Protein AF-A0A0P0Y8Q2-F1 (afdb_monomer)

Organism: Oryza sativa subsp. japonica (NCBI:txid39947)

Solvent-accessible surface area (backbone atoms only — not comparable to full-atom values): 4572 Å² total; per-residue (Å²): 114,68,70,59,54,52,48,29,67,74,70,75,44,87,78,91,83,81,87,76,52,68,68,61,52,47,66,76,41,73,89,67,85,83,88,76,77,82,48,98,90,54,77,62,63,66,78,76,42,70,84,63,83,74,82,50,67,74,68,57,56,60,76,80,113

Foldseek 3Di:
DVLQVLLCVLVVDDDDDDDDDPVRVCVVCPPDDDDDDQDPPGDDPCVVCVVDDDDDPSNVSNVVD

Sequence (65 aa):
NELIAMWEKLSGKSLTKFHIQGDEFLASMKGCLTNFDIGDYGAEATLLYPDVQYTRINEFLKRYL

Mean predicted aligned error: 6.66 Å

Structure (mmCIF, N/CA/C/O backbone):
data_AF-A0A0P0Y8Q2-F1
#
_entry.id   AF-A0A0P0Y8Q2-F1
#
loop_
_atom_site.group_PDB
_atom_site.id
_atom_site.type_symbol
_atom_site.label_atom_id
_atom_site.label_alt_id
_atom_site.label_comp_id
_atom_site.label_asym_id
_atom_site.label_entity_id
_atom_site.label_seq_id
_atom_site.pdbx_PDB_ins_code
_atom_site.Cartn_x
_atom_site.Cartn_y
_atom_site.Cartn_z
_atom_site.occupancy
_atom_site.B_iso_or_equiv
_atom_site.auth_seq_id
_atom_site.auth_comp_id
_atom_site.auth_asym_id
_atom_site.auth_atom_id
_atom_site.pdbx_PDB_model_num
ATOM 1 N N . ASN A 1 1 ? -4.297 6.321 1.757 1.00 81.69 1 ASN A N 1
ATOM 2 C CA . ASN A 1 1 ? -5.157 5.624 2.750 1.00 81.69 1 ASN A CA 1
ATOM 3 C C . ASN A 1 1 ? -5.654 4.241 2.318 1.00 81.69 1 ASN A C 1
ATOM 5 O O . ASN A 1 1 ? -6.240 3.551 3.144 1.00 81.69 1 ASN A O 1
ATOM 9 N N . GLU A 1 2 ? -5.408 3.796 1.083 1.00 91.44 2 GLU A N 1
ATOM 10 C CA . GLU A 1 2 ? -5.952 2.534 0.552 1.00 91.44 2 GLU A CA 1
ATOM 11 C C . GLU A 1 2 ? -5.460 1.280 1.292 1.00 91.44 2 GLU A C 1
ATOM 13 O O . GLU A 1 2 ? -6.267 0.421 1.635 1.00 91.44 2 GLU A O 1
ATOM 18 N N . LEU A 1 3 ? -4.164 1.201 1.628 1.00 92.38 3 LEU A N 1
ATOM 19 C CA . LEU A 1 3 ? -3.599 0.072 2.384 1.00 92.38 3 LEU A CA 1
ATOM 20 C C . LEU A 1 3 ? -4.247 -0.098 3.765 1.00 92.38 3 LEU A C 1
ATOM 22 O O . LEU A 1 3 ? -4.584 -1.210 4.165 1.00 92.38 3 LEU A O 1
ATOM 26 N N . ILE A 1 4 ? -4.459 1.017 4.466 1.00 92.19 4 ILE A N 1
ATOM 27 C CA . ILE A 1 4 ? -5.104 1.036 5.782 1.00 92.19 4 ILE A CA 1
ATOM 28 C C . ILE A 1 4 ? -6.543 0.526 5.655 1.00 92.19 4 ILE A C 1
ATOM 30 O O . ILE A 1 4 ? -6.944 -0.353 6.409 1.00 92.19 4 ILE A O 1
ATOM 34 N N . ALA A 1 5 ? -7.291 1.011 4.659 1.00 92.88 5 ALA A N 1
ATOM 35 C CA . ALA A 1 5 ? -8.660 0.561 4.416 1.00 92.88 5 ALA A CA 1
ATOM 36 C C . ALA A 1 5 ? -8.733 -0.942 4.084 1.00 92.88 5 ALA A C 1
ATOM 38 O O . ALA A 1 5 ? -9.621 -1.642 4.573 1.00 92.88 5 ALA A O 1
ATOM 39 N N . MET A 1 6 ? -7.785 -1.463 3.293 1.00 92.81 6 MET A N 1
ATOM 40 C CA . MET A 1 6 ? -7.684 -2.903 3.028 1.00 92.81 6 MET A CA 1
ATOM 41 C C . MET A 1 6 ? -7.438 -3.703 4.313 1.00 92.81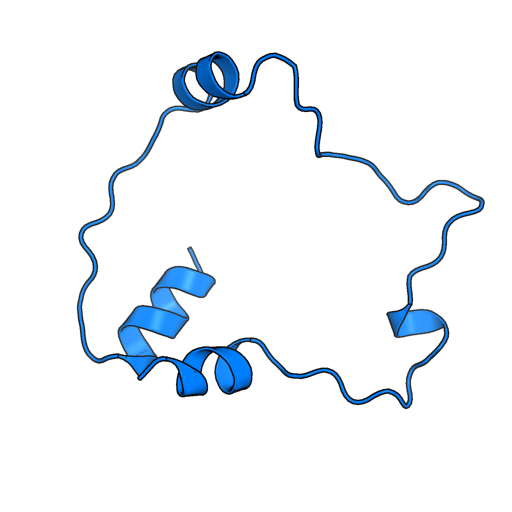 6 MET A C 1
ATOM 43 O O . MET A 1 6 ? -8.103 -4.714 4.532 1.00 92.81 6 MET A O 1
ATOM 47 N N . TRP A 1 7 ? -6.518 -3.254 5.170 1.00 94.44 7 TRP A N 1
ATOM 48 C CA . TRP A 1 7 ? -6.206 -3.934 6.427 1.00 94.44 7 TRP A CA 1
ATOM 49 C C . TRP A 1 7 ? -7.365 -3.901 7.431 1.00 94.44 7 TRP A C 1
ATOM 51 O O . TRP A 1 7 ? -7.666 -4.921 8.046 1.00 94.44 7 TRP A O 1
ATOM 61 N N . GLU A 1 8 ? -8.050 -2.767 7.588 1.00 94.25 8 GLU A N 1
ATOM 62 C CA . GLU A 1 8 ? -9.228 -2.655 8.465 1.00 94.25 8 GLU A CA 1
ATOM 63 C C . GLU A 1 8 ? -10.347 -3.601 8.006 1.00 94.25 8 GLU A C 1
ATOM 65 O O . GLU A 1 8 ? -10.922 -4.326 8.817 1.00 94.25 8 GLU A O 1
ATOM 70 N N . LYS A 1 9 ? -10.588 -3.683 6.687 1.00 93.81 9 LYS A N 1
ATOM 71 C CA . LYS A 1 9 ? -11.552 -4.629 6.104 1.00 93.81 9 LYS A CA 1
ATOM 72 C C . LYS A 1 9 ? -11.175 -6.087 6.373 1.00 93.81 9 LYS A C 1
ATOM 74 O O . LYS A 1 9 ? -12.057 -6.890 6.656 1.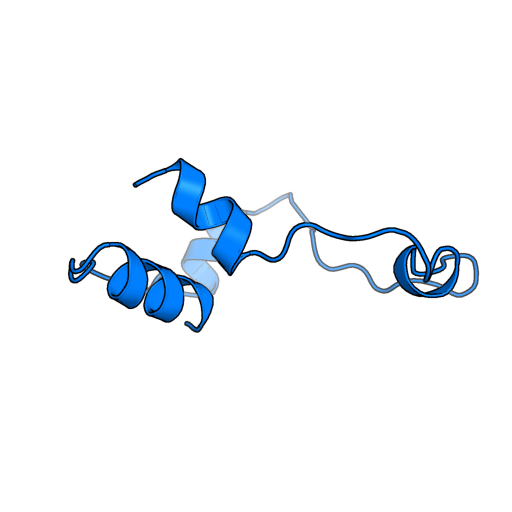00 93.81 9 LYS A O 1
ATOM 79 N N . LEU A 1 10 ? -9.895 -6.440 6.245 1.00 93.31 10 LEU A N 1
ATOM 80 C CA . LEU A 1 10 ? -9.432 -7.816 6.434 1.00 93.31 10 LEU A CA 1
ATOM 81 C C . LEU A 1 10 ? -9.390 -8.226 7.915 1.00 93.31 10 LEU A C 1
ATOM 83 O O . LEU A 1 10 ? -9.766 -9.343 8.247 1.00 93.31 10 LEU A O 1
ATOM 87 N N . SER A 1 11 ? -8.953 -7.329 8.799 1.00 91.69 11 SER A N 1
ATOM 88 C CA . SER A 1 11 ? -8.811 -7.602 10.236 1.00 91.69 11 SER A CA 1
ATOM 89 C C . SER A 1 11 ? -10.108 -7.439 11.032 1.00 91.69 11 SER A C 1
ATOM 91 O O . SER A 1 11 ? -10.173 -7.884 12.178 1.00 91.69 11 SER A O 1
ATOM 93 N N . GLY A 1 12 ? -11.120 -6.772 10.464 1.00 93.81 12 GLY A N 1
ATOM 94 C CA . GLY A 1 12 ? -12.367 -6.428 11.154 1.00 93.81 12 GLY A CA 1
ATOM 95 C C . GLY A 1 12 ? -12.188 -5.402 1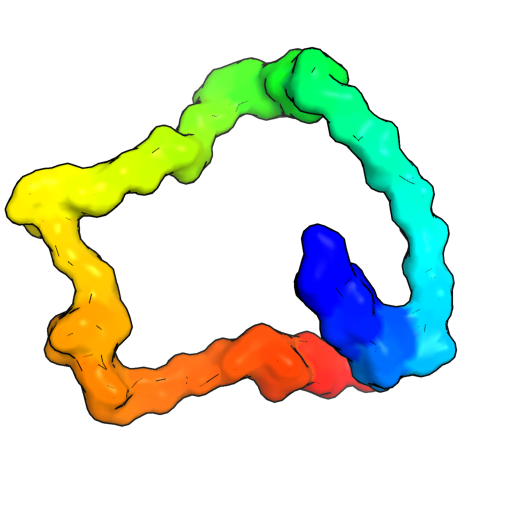2.278 1.00 93.81 12 GLY A C 1
ATOM 96 O O . GLY A 1 12 ? -13.082 -5.235 13.105 1.00 93.81 12 GLY A O 1
ATOM 97 N N . LYS A 1 13 ? -11.030 -4.734 12.343 1.00 92.19 13 LYS A N 1
ATOM 98 C CA . LYS A 1 13 ? -10.677 -3.760 13.381 1.00 92.19 13 LYS A CA 1
ATOM 99 C C . LYS A 1 13 ? -10.582 -2.366 12.781 1.00 92.19 13 LYS A C 1
ATOM 101 O O . LYS A 1 13 ? -10.077 -2.199 11.674 1.00 92.19 13 LYS A O 1
ATOM 106 N N . SER A 1 14 ? -10.987 -1.368 13.556 1.00 92.25 14 SER A N 1
ATOM 107 C CA . SER A 1 14 ? -10.732 0.038 13.240 1.00 92.25 14 SER A CA 1
ATOM 108 C C . SER A 1 14 ? -9.399 0.461 13.847 1.00 92.25 14 SER A C 1
ATOM 110 O O . SER A 1 14 ? -9.172 0.265 15.042 1.00 92.25 14 SER A O 1
ATOM 112 N N . LEU A 1 15 ? -8.514 1.033 13.034 1.00 93.12 15 LEU A N 1
ATOM 113 C CA . LEU A 1 15 ? -7.226 1.546 13.486 1.00 93.12 15 LEU A CA 1
ATOM 114 C C . LEU A 1 15 ? -7.370 3.014 13.897 1.00 93.12 15 LEU A C 1
ATOM 116 O O . LEU A 1 15 ? -7.957 3.821 13.174 1.00 93.12 15 LEU A O 1
ATOM 120 N N . THR A 1 16 ? -6.774 3.386 15.028 1.00 93.75 16 THR A N 1
ATOM 121 C CA . THR A 1 16 ? -6.619 4.798 15.396 1.00 9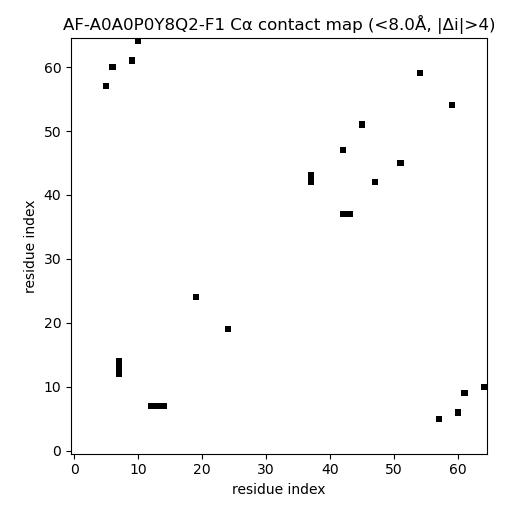3.75 16 THR A CA 1
ATOM 122 C C . THR A 1 16 ? -5.523 5.416 14.530 1.00 93.75 16 THR A C 1
ATOM 124 O O . THR A 1 16 ? -4.385 4.949 14.538 1.00 93.75 16 THR A O 1
ATOM 127 N N . LYS A 1 17 ? -5.868 6.452 13.760 1.00 93.12 17 LYS A N 1
ATOM 128 C CA . LYS A 1 17 ? -4.978 7.092 12.782 1.00 93.12 17 LYS A CA 1
ATOM 129 C C . LYS A 1 17 ? -4.541 8.449 13.320 1.00 93.12 17 LYS A C 1
ATOM 131 O O . LYS A 1 17 ? -5.383 9.239 13.736 1.00 93.12 17 LYS A O 1
ATOM 136 N N . PHE A 1 18 ? -3.246 8.729 13.254 1.00 91.88 18 PHE A N 1
ATOM 137 C CA . PHE A 1 18 ? -2.685 10.045 13.544 1.00 91.88 18 PHE A CA 1
ATOM 138 C C . PHE A 1 18 ? -2.041 10.577 12.269 1.00 91.88 18 PHE A C 1
ATOM 140 O O . PHE A 1 18 ? -1.373 9.834 11.551 1.00 91.88 18 PHE A O 1
ATOM 147 N N . HIS A 1 19 ? -2.287 11.846 11.963 1.00 89.81 19 HIS A N 1
ATOM 148 C CA . HIS A 1 19 ? -1.695 12.504 10.809 1.00 89.81 19 HIS A CA 1
ATOM 149 C 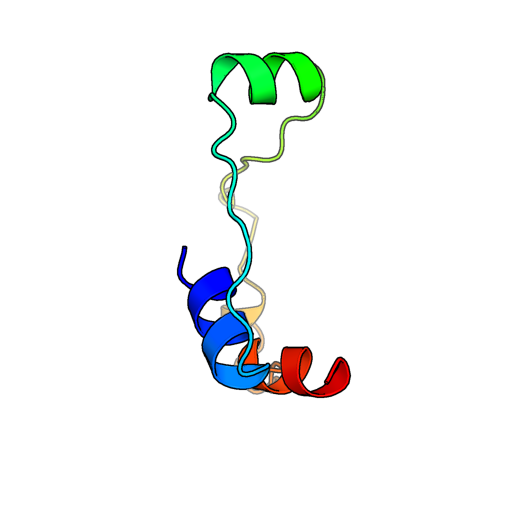C . HIS A 1 19 ? -0.429 13.232 11.249 1.00 89.81 19 HIS A C 1
ATOM 151 O O . HIS A 1 19 ? -0.489 14.074 12.141 1.00 89.81 19 HIS A O 1
ATOM 157 N N . ILE A 1 20 ? 0.692 12.929 10.603 1.00 89.75 20 ILE A N 1
ATOM 158 C CA . ILE A 1 20 ? 1.963 13.620 10.826 1.00 89.75 20 ILE A CA 1
ATOM 159 C C . ILE A 1 20 ? 2.097 14.697 9.751 1.00 89.75 20 ILE A C 1
ATOM 161 O O . ILE A 1 20 ? 1.839 14.443 8.574 1.00 89.75 20 ILE A O 1
ATOM 165 N N . GLN A 1 21 ? 2.448 15.916 10.157 1.00 91.56 21 GLN A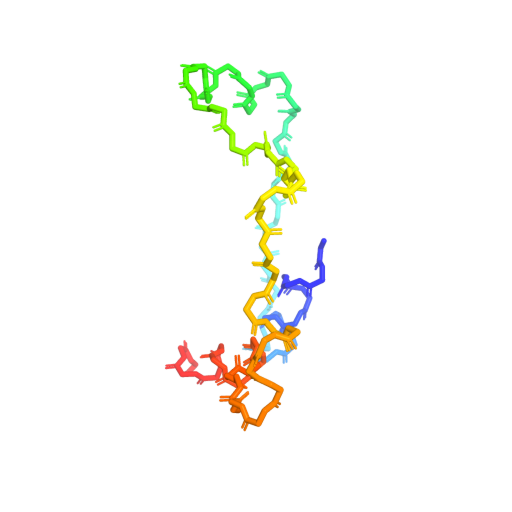 N 1
ATOM 166 C CA . GLN A 1 21 ? 2.668 17.026 9.228 1.00 91.56 21 GLN A CA 1
ATOM 167 C C . GLN A 1 21 ? 3.911 16.769 8.368 1.00 91.56 21 GLN A C 1
ATOM 169 O O . GLN A 1 21 ? 4.879 16.167 8.831 1.00 91.56 21 GLN A O 1
ATOM 174 N N . GLY A 1 22 ? 3.907 17.265 7.126 1.00 86.12 22 GLY A N 1
ATOM 175 C CA . GLY A 1 22 ? 5.036 17.097 6.205 1.00 86.12 22 GLY A CA 1
ATOM 176 C C . GLY A 1 22 ? 6.352 17.612 6.794 1.00 86.12 22 GLY A C 1
ATOM 177 O O . GLY A 1 22 ? 7.353 16.907 6.745 1.00 86.12 22 GLY A O 1
ATOM 178 N N . ASP A 1 23 ? 6.334 18.780 7.436 1.00 85.94 23 ASP A N 1
ATOM 179 C CA . ASP A 1 23 ? 7.531 19.382 8.038 1.00 85.94 23 ASP A CA 1
ATOM 180 C C . ASP A 1 23 ? 8.088 18.558 9.209 1.00 85.94 23 ASP A C 1
ATOM 182 O O . ASP A 1 23 ? 9.300 18.394 9.336 1.00 85.94 23 ASP A O 1
ATOM 186 N N . GLU A 1 24 ? 7.212 17.988 10.040 1.00 88.25 24 GLU A N 1
ATOM 187 C CA . GLU A 1 24 ? 7.591 17.104 11.150 1.00 88.25 24 GLU A CA 1
ATOM 188 C C . GLU A 1 24 ? 8.174 15.784 10.627 1.00 88.25 24 GLU A C 1
ATOM 190 O O . GLU A 1 24 ? 9.227 15.326 11.079 1.00 88.25 24 GLU A O 1
ATOM 195 N N . PHE A 1 25 ? 7.534 15.211 9.607 1.00 85.50 25 PHE A N 1
ATOM 196 C CA . PHE A 1 25 ? 8.028 14.025 8.921 1.00 85.50 25 PHE A CA 1
ATOM 197 C C . PHE A 1 25 ? 9.408 14.276 8.291 1.00 85.50 25 PHE A C 1
ATOM 199 O O . PHE A 1 25 ? 10.341 13.507 8.522 1.00 85.50 25 PHE A O 1
ATOM 206 N N . LEU A 1 26 ? 9.584 15.383 7.564 1.00 83.25 26 LEU A N 1
ATOM 207 C CA . LEU A 1 26 ? 10.848 15.754 6.921 1.00 83.25 26 LEU A CA 1
ATOM 208 C C . LEU A 1 26 ? 11.954 16.063 7.935 1.00 83.25 26 LEU A C 1
ATOM 210 O O . LEU A 1 26 ? 13.108 15.699 7.703 1.00 83.25 26 LEU A O 1
ATOM 214 N N . ALA A 1 27 ? 11.621 16.682 9.071 1.00 84.94 27 ALA A N 1
ATOM 215 C CA . ALA A 1 27 ? 12.568 16.883 10.163 1.00 84.94 27 ALA A CA 1
ATOM 216 C C . ALA A 1 27 ? 13.111 15.544 10.694 1.00 84.94 27 ALA A C 1
ATOM 218 O O . ALA A 1 27 ? 14.309 15.444 10.963 1.00 84.94 27 ALA A O 1
ATOM 219 N N . SER A 1 28 ? 12.264 14.508 10.772 1.00 80.00 28 SER A N 1
ATOM 220 C CA . SER A 1 28 ? 12.670 13.150 11.169 1.00 80.00 28 SER A CA 1
ATOM 221 C C . SER A 1 28 ? 13.470 12.400 10.094 1.00 80.00 28 SER A C 1
ATOM 223 O O . SER A 1 28 ? 14.262 11.517 10.414 1.00 80.00 28 SER A O 1
ATOM 225 N N . MET A 1 29 ? 13.295 12.769 8.822 1.00 79.88 29 MET A N 1
ATOM 226 C CA . MET A 1 29 ? 13.852 12.060 7.663 1.00 79.88 29 MET A CA 1
ATOM 227 C C . MET A 1 29 ? 15.068 12.771 7.044 1.00 79.88 29 MET A C 1
ATOM 229 O O . MET A 1 29 ? 15.561 12.373 5.986 1.00 79.88 29 MET A O 1
ATOM 233 N N . LYS A 1 30 ? 15.570 13.833 7.688 1.00 76.88 30 LYS A N 1
ATOM 234 C CA . LYS A 1 30 ? 16.669 14.668 7.189 1.00 76.88 30 LYS A CA 1
ATOM 235 C C . LYS A 1 30 ? 17.929 13.818 6.944 1.00 76.88 30 LYS A C 1
ATOM 237 O O . LYS A 1 30 ? 18.608 13.422 7.885 1.00 76.88 30 LYS A O 1
ATOM 242 N N . GLY A 1 31 ? 18.229 13.551 5.669 1.00 68.31 31 GLY A N 1
ATOM 243 C CA . GLY A 1 31 ? 19.339 12.693 5.219 1.00 68.31 31 GLY A CA 1
ATOM 244 C C . GLY A 1 31 ? 18.919 11.459 4.404 1.00 68.31 31 GLY A C 1
ATOM 245 O O . GLY A 1 31 ? 19.772 10.846 3.770 1.00 68.31 31 GLY A O 1
ATOM 246 N N . CYS A 1 32 ? 17.626 11.126 4.358 1.00 65.38 32 CYS A N 1
ATOM 247 C CA . CYS A 1 32 ? 17.085 9.984 3.617 1.00 65.38 32 CYS A CA 1
ATOM 248 C C . CYS A 1 32 ? 16.215 10.468 2.446 1.00 65.38 32 CYS A C 1
ATOM 250 O O . CYS A 1 32 ? 15.027 10.737 2.615 1.00 65.38 32 CYS A O 1
ATOM 252 N N . LEU A 1 33 ? 16.788 10.581 1.245 1.00 67.69 33 LEU A N 1
ATOM 253 C CA . LEU A 1 33 ? 16.012 10.801 0.020 1.00 67.69 33 LEU A CA 1
ATOM 254 C C . LEU A 1 33 ? 15.558 9.441 -0.524 1.00 67.69 33 LEU A C 1
ATOM 256 O O . LEU A 1 33 ? 16.386 8.562 -0.745 1.00 67.69 33 LEU A O 1
ATOM 260 N N . THR A 1 34 ? 14.249 9.258 -0.708 1.00 65.81 34 THR A N 1
ATOM 261 C CA . THR A 1 34 ? 13.662 7.988 -1.194 1.00 65.81 34 THR A CA 1
ATOM 262 C C . THR A 1 34 ? 12.865 8.140 -2.489 1.00 65.81 34 THR A C 1
ATOM 264 O O . THR A 1 34 ? 12.500 7.141 -3.102 1.00 65.81 34 THR A O 1
ATOM 267 N N . ASN A 1 35 ? 12.636 9.373 -2.945 1.00 76.31 35 ASN A N 1
ATOM 268 C CA . ASN A 1 35 ? 11.994 9.652 -4.222 1.00 76.31 35 ASN A CA 1
ATOM 269 C C . ASN A 1 35 ? 13.052 9.657 -5.327 1.00 76.31 35 ASN A C 1
ATOM 271 O O . ASN A 1 35 ? 13.951 10.498 -5.320 1.00 76.31 35 ASN A O 1
ATOM 275 N N . PHE A 1 36 ? 12.935 8.726 -6.268 1.00 80.50 36 PHE A N 1
ATOM 276 C CA . PHE A 1 36 ? 13.756 8.675 -7.469 1.00 80.50 36 PHE A CA 1
ATOM 277 C C . PHE A 1 36 ? 12.898 8.189 -8.635 1.00 80.50 36 PHE A C 1
ATOM 279 O O . PHE A 1 36 ? 12.070 7.294 -8.458 1.00 80.50 36 PHE A O 1
ATOM 286 N N . ASP A 1 37 ? 13.109 8.775 -9.807 1.00 84.06 37 ASP A N 1
ATOM 287 C CA . ASP A 1 37 ? 12.449 8.358 -11.038 1.00 84.06 37 ASP A CA 1
ATOM 288 C C . ASP A 1 37 ? 13.291 7.302 -11.748 1.00 84.06 37 ASP A C 1
ATOM 290 O O . ASP A 1 37 ? 14.522 7.335 -11.721 1.00 84.06 37 ASP A O 1
ATOM 294 N N . ILE A 1 38 ? 12.641 6.354 -12.413 1.00 83.31 38 ILE A N 1
ATOM 295 C CA . ILE A 1 38 ? 13.354 5.388 -13.246 1.00 83.31 38 ILE A CA 1
ATOM 296 C C . ILE A 1 38 ? 13.955 6.163 -14.427 1.00 83.31 38 ILE A C 1
ATOM 298 O O . ILE A 1 38 ? 13.233 6.611 -15.311 1.00 83.31 38 ILE A O 1
ATOM 302 N N . GLY A 1 39 ? 15.273 6.374 -14.398 1.00 85.12 39 GLY A N 1
ATOM 303 C CA . GLY A 1 39 ? 15.994 7.069 -15.466 1.00 85.12 39 GLY A CA 1
ATOM 304 C C . GLY A 1 39 ? 16.101 6.237 -16.745 1.00 85.12 39 GLY A C 1
ATOM 305 O O . GLY A 1 39 ? 15.753 5.061 -16.755 1.00 85.12 39 GLY A O 1
ATOM 306 N N . ASP A 1 40 ? 16.666 6.823 -17.801 1.00 85.69 40 ASP A N 1
ATOM 307 C CA . ASP A 1 40 ? 16.687 6.263 -19.168 1.00 85.69 40 ASP A CA 1
ATOM 308 C C . ASP A 1 40 ? 17.281 4.846 -19.298 1.00 85.69 40 ASP A C 1
ATOM 310 O O . ASP A 1 40 ? 16.985 4.125 -20.248 1.00 85.69 40 ASP A O 1
ATOM 314 N N . TYR A 1 41 ? 18.124 4.438 -18.346 1.00 84.19 41 TYR A N 1
ATOM 315 C CA . TYR A 1 41 ? 18.757 3.113 -18.304 1.00 84.19 41 TYR A CA 1
ATOM 316 C C . TYR A 1 41 ? 18.086 2.138 -17.323 1.00 84.19 41 TYR A C 1
ATOM 318 O O . TYR A 1 41 ? 18.503 0.985 -17.212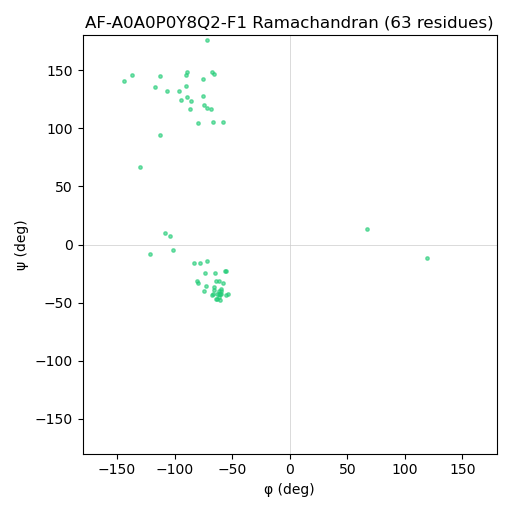 1.00 84.19 41 TYR A O 1
ATOM 326 N N . GLY A 1 42 ? 17.090 2.599 -16.567 1.00 85.50 42 GLY A N 1
ATOM 327 C CA . GLY A 1 42 ? 16.298 1.784 -15.658 1.00 85.50 42 GLY A CA 1
ATOM 328 C C . GLY A 1 42 ? 15.083 1.191 -16.368 1.00 85.50 42 GLY A C 1
ATOM 329 O O . GLY A 1 42 ? 14.515 1.791 -17.273 1.00 85.50 42 GLY A O 1
ATOM 330 N N . ALA A 1 43 ? 14.666 0.003 -15.942 1.00 87.06 43 ALA A N 1
ATOM 331 C CA . ALA A 1 43 ? 13.469 -0.651 -16.452 1.00 87.06 43 ALA A CA 1
ATOM 332 C C . ALA A 1 43 ? 12.673 -1.269 -15.300 1.00 87.06 43 ALA A C 1
ATOM 334 O O . ALA A 1 43 ? 13.244 -1.767 -14.326 1.00 87.06 43 ALA A O 1
ATOM 335 N N . GLU A 1 44 ? 11.348 -1.260 -15.418 1.00 88.00 44 GLU A N 1
ATOM 336 C CA . GLU A 1 44 ? 10.466 -1.911 -14.453 1.00 88.00 44 GLU A CA 1
ATOM 337 C C . GLU A 1 44 ? 10.484 -3.431 -14.638 1.00 88.00 44 GLU A C 1
ATOM 339 O O . GLU A 1 44 ? 10.220 -3.947 -15.726 1.00 88.00 44 GLU A O 1
ATOM 344 N N . ALA A 1 45 ? 10.723 -4.172 -13.554 1.00 90.62 45 ALA A N 1
ATOM 345 C CA . ALA A 1 45 ? 10.747 -5.635 -13.591 1.00 90.62 45 ALA A CA 1
ATOM 346 C C . ALA A 1 45 ? 9.427 -6.241 -14.105 1.00 90.62 45 ALA A C 1
ATOM 348 O O . ALA A 1 45 ? 9.456 -7.251 -14.804 1.00 90.62 45 ALA A O 1
ATOM 349 N N . THR A 1 46 ? 8.291 -5.600 -13.814 1.00 90.31 46 THR A N 1
ATOM 350 C CA . THR A 1 46 ? 6.960 -6.033 -14.268 1.00 90.31 46 THR A CA 1
ATOM 351 C C . THR A 1 46 ? 6.837 -6.043 -15.794 1.00 90.31 46 THR A C 1
ATOM 353 O O . THR A 1 46 ? 6.122 -6.877 -16.340 1.00 90.31 46 THR A O 1
ATOM 356 N N . LEU A 1 47 ? 7.541 -5.142 -16.490 1.00 90.00 47 LEU A N 1
ATOM 357 C CA . LEU A 1 47 ? 7.549 -5.082 -17.955 1.00 90.00 47 LEU A CA 1
ATOM 358 C C . LEU A 1 47 ? 8.493 -6.125 -18.567 1.00 90.00 47 LEU A C 1
ATOM 360 O O . LEU A 1 47 ? 8.229 -6.628 -19.656 1.00 90.00 47 LEU A O 1
ATOM 364 N N . LEU A 1 48 ? 9.584 -6.453 -17.871 1.00 92.94 48 LEU A N 1
ATOM 365 C CA . LEU A 1 48 ? 10.587 -7.414 -18.339 1.00 92.94 48 LEU A CA 1
ATOM 366 C C . LEU A 1 48 ? 10.164 -8.871 -18.125 1.00 92.94 48 LEU A C 1
ATOM 368 O O . LEU A 1 48 ? 10.520 -9.737 -18.921 1.00 92.94 48 LEU A O 1
ATOM 372 N N . TYR A 1 49 ? 9.415 -9.144 -17.056 1.00 93.44 49 TYR A N 1
ATOM 373 C CA . TYR A 1 49 ? 9.046 -10.497 -16.645 1.00 93.44 49 TYR A CA 1
ATOM 374 C C . TYR A 1 49 ? 7.534 -10.611 -16.386 1.00 93.44 49 TYR A C 1
ATOM 376 O O . TYR A 1 49 ? 7.121 -10.833 -15.245 1.00 93.44 49 TYR A O 1
ATOM 384 N N . PRO A 1 50 ? 6.689 -10.479 -17.426 1.00 91.12 50 PRO A N 1
ATOM 385 C CA . PRO A 1 50 ? 5.232 -10.434 -17.266 1.00 91.12 50 PRO A CA 1
ATOM 386 C C . PRO A 1 50 ? 4.634 -11.746 -16.736 1.00 91.12 50 PRO A C 1
ATOM 388 O O . PRO A 1 50 ? 3.572 -11.737 -16.115 1.00 91.12 50 PRO A O 1
ATOM 391 N N . ASP A 1 51 ? 5.318 -12.871 -16.943 1.00 95.00 51 ASP A N 1
ATOM 392 C CA . ASP A 1 51 ? 4.850 -14.189 -16.505 1.00 95.00 51 ASP A CA 1
ATOM 393 C C . ASP A 1 51 ? 5.057 -14.432 -15.002 1.00 95.00 51 ASP A C 1
ATOM 395 O O . ASP A 1 51 ? 4.452 -15.341 -14.422 1.00 95.00 51 ASP A O 1
ATOM 399 N N . VAL A 1 52 ? 5.899 -13.626 -14.346 1.00 94.69 52 VAL A N 1
ATOM 400 C CA . VAL A 1 52 ? 6.166 -13.760 -12.914 1.00 94.69 52 VAL A CA 1
ATOM 401 C C . VAL A 1 52 ? 4.917 -13.369 -12.131 1.00 94.69 52 VAL A C 1
ATOM 403 O O . VAL A 1 52 ? 4.460 -12.228 -12.143 1.00 94.69 52 VAL A O 1
ATOM 406 N N . GLN A 1 53 ? 4.365 -14.336 -11.400 1.00 90.81 53 GLN A N 1
ATOM 407 C CA . GLN A 1 53 ? 3.190 -14.113 -10.565 1.00 90.81 53 GLN A CA 1
ATOM 408 C C . GLN A 1 53 ? 3.588 -13.444 -9.248 1.00 90.81 53 GLN A C 1
ATOM 410 O O . GLN A 1 53 ? 4.117 -14.076 -8.332 1.00 90.81 53 GLN A O 1
ATOM 415 N N . TYR A 1 54 ? 3.302 -12.149 -9.138 1.00 89.19 54 TYR A N 1
ATOM 416 C CA . TYR A 1 54 ? 3.523 -11.394 -7.910 1.00 89.19 54 TYR A CA 1
ATOM 417 C C . TYR A 1 54 ? 2.468 -11.722 -6.856 1.00 89.19 54 TYR A C 1
ATOM 419 O O . TYR A 1 54 ? 1.273 -11.851 -7.138 1.00 89.19 54 TYR A O 1
ATOM 427 N N . THR A 1 55 ? 2.900 -11.785 -5.596 1.00 92.62 55 THR A N 1
ATOM 428 C CA . THR A 1 55 ? 1.943 -11.844 -4.492 1.00 92.62 55 THR A CA 1
ATOM 429 C C . THR A 1 55 ? 1.283 -10.480 -4.342 1.00 92.62 55 THR A C 1
ATOM 431 O O . THR A 1 55 ? 1.941 -9.491 -4.024 1.00 92.62 55 THR A O 1
ATOM 434 N N . ARG A 1 56 ? -0.035 -10.431 -4.532 1.00 92.88 56 ARG A N 1
ATOM 435 C CA . ARG A 1 56 ? -0.812 -9.217 -4.288 1.00 92.88 56 ARG A CA 1
ATOM 436 C C . ARG A 1 56 ? -0.807 -8.857 -2.803 1.00 92.88 56 ARG A C 1
ATOM 438 O O . ARG A 1 56 ? -0.845 -9.734 -1.942 1.00 92.88 56 ARG A O 1
ATOM 445 N N . ILE A 1 57 ? -0.833 -7.558 -2.508 1.00 90.88 57 ILE A N 1
ATOM 446 C CA . ILE A 1 57 ? -0.824 -7.037 -1.133 1.00 90.88 57 ILE A CA 1
ATOM 447 C C . ILE A 1 57 ? -1.949 -7.648 -0.288 1.00 90.88 57 ILE A C 1
ATOM 449 O O . ILE A 1 57 ? -1.703 -8.055 0.840 1.00 90.88 57 ILE A O 1
ATOM 453 N N . ASN A 1 58 ? -3.163 -7.784 -0.826 1.00 89.44 58 ASN A N 1
ATOM 454 C CA . ASN A 1 58 ? -4.279 -8.398 -0.102 1.00 89.44 58 ASN A CA 1
ATOM 455 C C . ASN A 1 58 ? -3.988 -9.854 0.320 1.00 89.44 58 ASN A C 1
ATOM 457 O O . ASN A 1 58 ? -4.331 -10.239 1.432 1.00 89.44 58 ASN A O 1
ATOM 461 N N . GLU A 1 59 ? -3.340 -10.648 -0.537 1.00 92.12 59 GLU A N 1
ATOM 462 C CA . GLU A 1 59 ? -2.942 -12.027 -0.231 1.00 92.12 59 GLU A CA 1
ATOM 463 C C . GLU A 1 59 ? -1.765 -12.075 0.747 1.00 92.12 59 GLU A C 1
ATOM 465 O O . GLU A 1 59 ? -1.721 -12.936 1.622 1.00 92.12 59 GLU A O 1
ATOM 470 N N . PHE A 1 60 ? -0.829 -11.128 0.646 1.00 93.81 60 PHE A N 1
ATOM 471 C CA . PHE A 1 60 ? 0.272 -11.006 1.598 1.00 93.81 60 PHE A CA 1
ATOM 472 C C . PHE A 1 60 ? -0.233 -10.678 3.011 1.00 93.81 60 PHE A C 1
ATOM 474 O O . PHE A 1 60 ? 0.167 -11.334 3.970 1.00 93.81 60 PHE A O 1
ATOM 481 N N . LEU A 1 61 ? -1.141 -9.705 3.142 1.00 92.75 61 LEU A N 1
ATOM 482 C CA . LEU A 1 61 ? -1.666 -9.246 4.432 1.00 92.75 61 LEU A CA 1
ATOM 483 C C . LEU A 1 61 ? -2.451 -10.332 5.181 1.00 92.75 61 LEU A C 1
ATOM 485 O O . LEU A 1 61 ? -2.387 -10.375 6.406 1.00 92.75 61 LEU A O 1
ATOM 489 N N . LYS A 1 62 ? -3.120 -11.253 4.472 1.00 92.81 62 LYS A N 1
ATOM 490 C CA .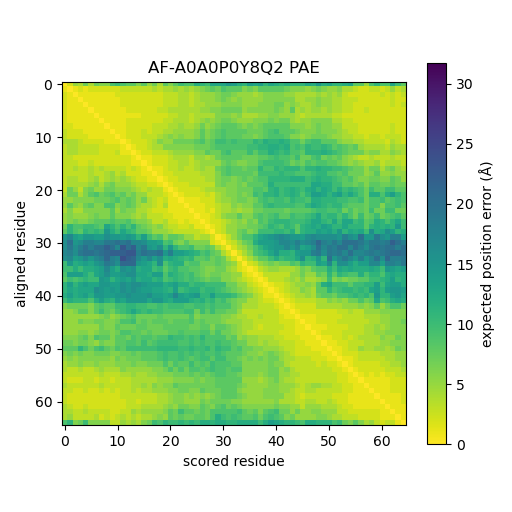 LYS A 1 62 ? -3.816 -12.398 5.091 1.00 92.81 62 LYS A CA 1
ATOM 491 C C . LYS A 1 62 ? -2.913 -13.272 5.966 1.00 92.81 62 LYS A C 1
ATOM 493 O O . LYS A 1 62 ? -3.421 -13.961 6.834 1.00 92.81 62 LYS A O 1
ATOM 498 N N . ARG A 1 63 ? -1.593 -13.260 5.751 1.00 92.50 63 ARG A N 1
ATOM 499 C CA . ARG A 1 63 ? -0.627 -14.059 6.529 1.00 92.50 63 AR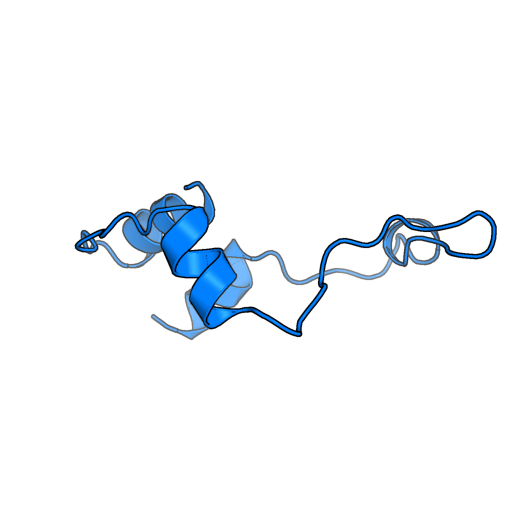G A CA 1
ATOM 500 C C . ARG A 1 63 ? -0.423 -13.557 7.961 1.00 92.50 63 ARG A C 1
ATOM 502 O O . ARG A 1 63 ? 0.182 -14.263 8.757 1.00 92.50 63 ARG A O 1
ATOM 509 N N . TYR A 1 64 ? -0.869 -12.338 8.260 1.00 89.81 64 TYR A N 1
ATOM 510 C CA . TYR A 1 64 ? -0.679 -11.665 9.550 1.00 89.81 64 TYR A CA 1
ATOM 511 C C . TYR A 1 64 ? -1.975 -11.557 10.366 1.00 89.81 64 TYR A C 1
ATOM 513 O O . TYR A 1 64 ? -2.022 -10.817 11.351 1.00 89.81 64 TYR A O 1
ATOM 521 N N . LEU A 1 65 ? -3.027 -12.248 9.926 1.00 84.19 65 LEU A N 1
ATOM 522 C CA . LEU A 1 65 ? -4.313 -12.370 10.609 1.00 84.19 65 LEU A CA 1
ATOM 523 C C . LEU A 1 65 ? -4.408 -13.745 11.259 1.00 84.19 65 LEU A C 1
ATOM 525 O O . LEU A 1 65 ? -4.913 -13.788 12.400 1.00 84.19 65 LEU A O 1
#

Radius of gyration: 17.16 Å; Cα contacts (8 Å, |Δi|>4): 13; chains: 1; bounding box: 32×34×35 Å

Secondary structure (DSSP, 8-state):
-HHHHHHHHHH--PPP--PPPHHHHHHHTTT--------TT---HHHH-TTS-PPPHHHHHGGG-

pLDDT: mean 87.87, std 7.04, range [65.38, 95.0]